Protein AF-A0A925WJX6-F1 (afdb_monomer_lite)

Sequence (73 aa):
GPMAITVLEEWGIRTCQDFGEIVFNMVEVGLLAKTEKDTRDDFQGGYAFEDAFRKPFLPQSKLVKPPRVVPQK

Secondary structure (DSSP, 8-state):
-THHHHHHHHTT--SHHHHHHHHHHHHHTTSS---TT--GGGGTT---HIIIIIGGGS-HHHHSPPP------

Radius of gyration: 19.03 Å; chains: 1; bounding box: 32×24×68 Å

Foldseek 3Di:
DQCPCVVCVVVVHFALLSVLVVQVVCVVVVVDPDDPPDDSCVSPPDDGCCVVRPPVPDDVVVVDDPPPPDDDD

Structure (mmCIF, N/CA/C/O backbone):
data_AF-A0A925WJX6-F1
#
_entry.id   AF-A0A925WJX6-F1
#
loop_
_atom_site.group_PDB
_atom_site.id
_atom_site.type_symbol
_atom_site.label_atom_id
_atom_site.label_alt_id
_atom_site.label_comp_id
_atom_site.label_asym_id
_atom_site.label_entity_id
_atom_site.label_seq_id
_atom_site.pdbx_PDB_ins_code
_atom_site.Cartn_x
_atom_site.Cartn_y
_atom_site.Cartn_z
_atom_site.occupancy
_atom_site.B_iso_or_equiv
_atom_site.auth_seq_id
_atom_site.auth_comp_id
_atom_site.auth_asym_id
_atom_site.auth_atom_id
_atom_site.pdbx_PDB_model_num
ATOM 1 N N . GLY A 1 1 ? 11.930 0.005 -3.271 1.00 81.12 1 GLY A N 1
ATOM 2 C CA . GLY A 1 1 ? 12.933 -0.448 -4.262 1.00 81.12 1 GLY A CA 1
ATOM 3 C C . GLY A 1 1 ? 12.335 -1.524 -5.153 1.00 81.12 1 GLY A C 1
ATOM 4 O O . GLY A 1 1 ? 11.215 -1.932 -4.868 1.00 81.12 1 GLY A O 1
ATOM 5 N N . PRO A 1 2 ? 13.049 -2.015 -6.180 1.00 90.19 2 PRO A N 1
ATOM 6 C CA . PRO A 1 2 ? 12.488 -2.884 -7.224 1.00 90.19 2 PRO A CA 1
ATOM 7 C C . PRO A 1 2 ? 11.919 -4.211 -6.724 1.00 90.19 2 PRO A C 1
ATOM 9 O O . PRO A 1 2 ? 10.992 -4.733 -7.326 1.00 90.19 2 PRO A O 1
ATOM 12 N N . MET A 1 3 ? 12.406 -4.714 -5.588 1.00 94.62 3 MET A N 1
ATOM 13 C CA . MET A 1 3 ? 11.880 -5.931 -4.958 1.00 94.62 3 MET A CA 1
ATOM 14 C C . MET A 1 3 ? 10.539 -5.733 -4.236 1.00 94.62 3 MET A C 1
ATOM 16 O O . MET A 1 3 ? 9.901 -6.717 -3.878 1.00 94.62 3 MET A O 1
ATOM 20 N N . ALA A 1 4 ? 10.102 -4.489 -4.001 1.00 94.81 4 ALA A N 1
ATOM 21 C CA . ALA A 1 4 ? 8.873 -4.223 -3.253 1.00 94.81 4 ALA A CA 1
ATOM 22 C C . ALA A 1 4 ? 7.639 -4.785 -3.969 1.00 94.81 4 ALA A C 1
ATOM 24 O O . ALA A 1 4 ? 6.793 -5.384 -3.319 1.00 94.81 4 ALA A O 1
ATOM 25 N N . ILE A 1 5 ? 7.573 -4.663 -5.301 1.00 94.50 5 ILE A N 1
ATOM 26 C CA . ILE A 1 5 ? 6.445 -5.192 -6.079 1.00 94.50 5 ILE A CA 1
ATOM 27 C C . ILE A 1 5 ? 6.339 -6.716 -5.957 1.00 94.50 5 ILE A C 1
ATOM 29 O O . ILE A 1 5 ? 5.251 -7.222 -5.733 1.00 94.50 5 ILE A O 1
ATOM 33 N N . THR A 1 6 ? 7.466 -7.436 -5.983 1.00 94.69 6 THR A N 1
ATOM 34 C CA . THR A 1 6 ? 7.486 -8.899 -5.842 1.00 94.69 6 THR A CA 1
ATOM 35 C C . THR A 1 6 ? 6.952 -9.349 -4.486 1.00 94.69 6 THR A C 1
ATOM 37 O O . THR A 1 6 ? 6.164 -10.282 -4.418 1.00 94.69 6 THR A O 1
ATOM 40 N N . VAL A 1 7 ? 7.357 -8.680 -3.402 1.00 96.00 7 VAL A N 1
ATOM 41 C CA . VAL A 1 7 ? 6.887 -9.025 -2.051 1.00 96.00 7 VAL A CA 1
ATOM 42 C C . VAL A 1 7 ? 5.398 -8.715 -1.891 1.00 96.00 7 VAL A C 1
ATOM 44 O O . VAL A 1 7 ? 4.665 -9.529 -1.341 1.00 96.00 7 VAL A O 1
ATOM 47 N N . LEU A 1 8 ? 4.944 -7.560 -2.388 1.00 95.94 8 LEU A N 1
ATOM 48 C CA . LEU A 1 8 ? 3.533 -7.175 -2.324 1.00 95.94 8 LEU A CA 1
ATOM 49 C C . LEU A 1 8 ? 2.652 -8.146 -3.121 1.00 95.94 8 LEU A C 1
ATOM 51 O O . LEU A 1 8 ? 1.635 -8.599 -2.603 1.00 95.94 8 LEU A O 1
ATOM 55 N N . GLU A 1 9 ? 3.074 -8.535 -4.327 1.00 95.25 9 GLU A N 1
ATOM 56 C CA . GLU A 1 9 ? 2.362 -9.517 -5.151 1.00 95.25 9 GLU A CA 1
ATOM 57 C C . GLU A 1 9 ? 2.281 -10.895 -4.485 1.00 95.25 9 GLU A C 1
ATOM 59 O O . GLU A 1 9 ? 1.217 -11.515 -4.519 1.00 95.25 9 GLU A O 1
ATOM 64 N N . GLU A 1 10 ? 3.361 -11.348 -3.841 1.00 96.75 10 GLU A N 1
ATOM 65 C CA . GLU A 1 10 ? 3.388 -12.607 -3.081 1.00 96.75 10 GLU A CA 1
ATOM 66 C C . GLU A 1 10 ? 2.405 -12.577 -1.901 1.00 96.75 10 GLU A C 1
ATOM 68 O O . GLU A 1 10 ? 1.767 -13.577 -1.582 1.00 96.75 10 GLU A O 1
ATOM 73 N N . TRP A 1 11 ? 2.216 -11.412 -1.278 1.00 95.94 11 TRP A N 1
ATOM 74 C CA . TRP A 1 11 ? 1.209 -11.207 -0.230 1.00 95.94 11 TRP A CA 1
ATOM 75 C C . TRP A 1 11 ? -0.208 -10.998 -0.782 1.00 95.94 11 TRP A C 1
ATOM 77 O O . TRP A 1 11 ? -1.152 -10.819 -0.015 1.00 95.94 11 TRP A O 1
ATOM 87 N N . GLY A 1 12 ? -0.377 -11.013 -2.107 1.00 96.00 12 GLY A N 1
ATOM 88 C CA . GLY A 1 12 ? -1.652 -10.788 -2.782 1.00 96.00 12 GLY A CA 1
ATOM 89 C C . GLY A 1 12 ? -2.050 -9.317 -2.932 1.00 96.00 12 GLY A C 1
ATOM 90 O O . GLY A 1 12 ? -3.141 -9.048 -3.431 1.00 96.00 12 GLY A O 1
ATOM 91 N N . ILE A 1 13 ? -1.176 -8.377 -2.564 1.00 96.81 13 ILE A N 1
ATOM 92 C CA . ILE A 1 13 ? -1.403 -6.928 -2.596 1.00 96.81 13 ILE A CA 1
ATOM 93 C C . ILE A 1 13 ? -0.981 -6.393 -3.966 1.00 96.81 13 ILE A C 1
ATOM 95 O O . ILE A 1 13 ? 0.201 -6.389 -4.311 1.00 96.81 13 ILE A O 1
ATOM 99 N N . ARG A 1 14 ? -1.939 -5.919 -4.763 1.00 95.56 14 ARG A N 1
ATOM 100 C CA . ARG A 1 14 ? -1.699 -5.467 -6.146 1.00 95.56 14 ARG A CA 1
ATOM 101 C C . ARG A 1 14 ? -1.946 -3.978 -6.337 1.00 95.56 14 ARG A C 1
ATOM 103 O O . ARG A 1 14 ? -1.461 -3.391 -7.303 1.00 95.56 14 ARG A O 1
ATOM 110 N N . THR A 1 15 ? -2.705 -3.379 -5.434 1.00 96.06 15 THR A N 1
ATOM 111 C CA . THR A 1 15 ? -3.157 -1.996 -5.517 1.00 96.06 15 THR A CA 1
ATOM 112 C C . THR A 1 15 ? -3.077 -1.308 -4.158 1.00 96.06 15 THR A C 1
ATOM 114 O O . THR A 1 15 ? -2.960 -1.957 -3.116 1.00 96.06 15 THR A O 1
ATOM 117 N N . CYS A 1 16 ? -3.146 0.025 -4.154 1.00 96.75 16 CYS A N 1
ATOM 118 C CA . CYS A 1 16 ? -3.240 0.792 -2.911 1.00 96.75 16 CYS A CA 1
ATOM 119 C C . CYS A 1 16 ? -4.484 0.401 -2.099 1.00 96.75 16 CYS A C 1
ATOM 121 O O . CYS A 1 16 ? -4.413 0.353 -0.874 1.00 96.75 16 CYS A O 1
ATOM 123 N N . GLN A 1 17 ? -5.585 0.059 -2.771 1.00 97.44 17 GLN A N 1
ATOM 124 C CA . GLN A 1 17 ? -6.837 -0.361 -2.150 1.00 97.44 17 GLN A CA 1
ATOM 125 C C . GLN A 1 17 ? -6.677 -1.658 -1.350 1.00 97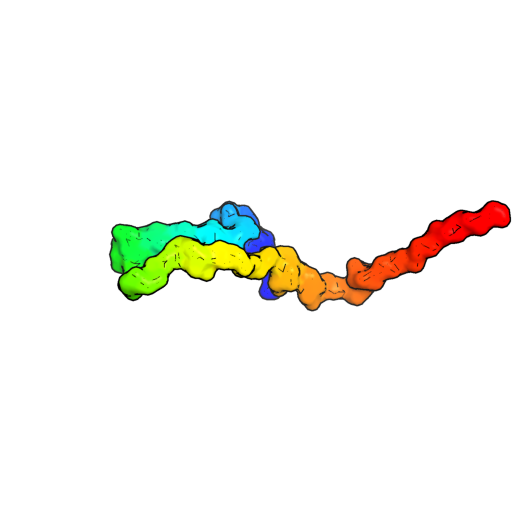.44 17 GLN A C 1
ATOM 127 O O . GLN A 1 17 ? -7.148 -1.728 -0.219 1.00 97.44 17 GLN A O 1
ATOM 132 N N . ASP A 1 18 ? -5.944 -2.644 -1.879 1.00 96.62 18 ASP A N 1
ATOM 133 C CA . ASP A 1 18 ? -5.671 -3.900 -1.160 1.00 96.62 18 ASP A CA 1
ATOM 134 C C . ASP A 1 18 ? -4.931 -3.639 0.162 1.00 96.62 18 ASP A C 1
ATOM 136 O O . ASP A 1 18 ? -5.181 -4.283 1.180 1.00 96.62 18 ASP A O 1
ATOM 140 N N . PHE A 1 19 ? -4.030 -2.654 0.162 1.00 94.88 19 PHE A N 1
ATOM 141 C CA . PHE A 1 19 ? -3.339 -2.224 1.374 1.00 94.88 19 PHE A CA 1
ATOM 142 C C . PHE A 1 19 ? -4.292 -1.533 2.361 1.00 94.88 19 PHE A C 1
ATOM 144 O O . PHE A 1 19 ? -4.202 -1.761 3.568 1.00 94.88 19 PHE A O 1
ATOM 151 N N . GLY A 1 20 ? -5.232 -0.732 1.853 1.00 96.00 20 GLY A N 1
ATOM 152 C CA . GLY A 1 20 ? -6.306 -0.133 2.645 1.00 96.00 20 GLY A CA 1
ATOM 153 C C . GLY A 1 20 ? -7.151 -1.180 3.366 1.00 96.00 20 GLY A C 1
ATOM 154 O O . GLY A 1 20 ? -7.375 -1.056 4.569 1.00 96.00 20 GLY A O 1
ATOM 155 N N . GLU A 1 21 ? -7.539 -2.261 2.686 1.00 97.06 21 GLU A N 1
ATOM 156 C CA . GLU A 1 21 ? -8.284 -3.358 3.320 1.00 97.06 21 GLU A CA 1
ATOM 157 C C . GLU A 1 21 ? -7.503 -4.002 4.470 1.00 97.06 21 GLU A C 1
ATOM 159 O O . GLU A 1 21 ? -8.067 -4.269 5.528 1.00 97.06 21 GLU A O 1
ATOM 164 N N . ILE A 1 22 ? -6.187 -4.186 4.326 1.00 96.06 22 ILE A N 1
ATOM 165 C CA . ILE A 1 22 ? -5.337 -4.704 5.409 1.00 96.06 22 ILE A CA 1
ATOM 166 C C . ILE A 1 22 ? -5.356 -3.768 6.627 1.00 96.06 22 ILE A C 1
ATOM 168 O O . ILE A 1 22 ? -5.515 -4.232 7.759 1.00 96.06 22 ILE A O 1
ATOM 172 N N . VAL A 1 23 ? -5.217 -2.457 6.409 1.00 96.25 23 VAL A N 1
ATOM 173 C CA . VAL A 1 23 ? -5.273 -1.450 7.482 1.00 96.25 23 VAL A CA 1
ATOM 174 C C . VAL A 1 23 ? -6.630 -1.477 8.179 1.00 96.25 23 VAL A C 1
ATOM 176 O O . VAL A 1 23 ? -6.685 -1.533 9.407 1.00 96.25 23 VAL A O 1
ATOM 179 N N . PHE A 1 24 ? -7.726 -1.498 7.422 1.00 96.94 24 PHE A N 1
ATOM 180 C CA . PHE A 1 24 ? -9.066 -1.509 8.003 1.00 96.94 24 PHE A CA 1
ATOM 181 C C . PHE A 1 24 ? -9.404 -2.826 8.706 1.00 96.94 24 PHE A C 1
ATOM 183 O O . PHE A 1 24 ? -10.020 -2.783 9.768 1.00 96.94 24 PHE A O 1
ATOM 190 N N . ASN A 1 25 ? -8.918 -3.970 8.222 1.00 97.12 25 ASN A N 1
ATOM 191 C CA . ASN A 1 25 ? -9.023 -5.238 8.948 1.00 97.12 25 ASN A CA 1
ATOM 192 C C . ASN A 1 25 ? -8.324 -5.154 10.313 1.00 97.12 25 ASN A C 1
ATOM 194 O O . ASN A 1 25 ? -8.855 -5.632 11.313 1.00 97.12 25 ASN A O 1
ATOM 198 N N . MET A 1 26 ? -7.157 -4.502 10.387 1.00 97.69 26 MET A N 1
ATOM 199 C CA . MET A 1 26 ? -6.467 -4.262 11.660 1.00 97.69 26 MET A CA 1
ATOM 200 C C . MET A 1 26 ? -7.229 -3.298 12.580 1.00 97.69 26 MET A C 1
ATOM 202 O O . MET A 1 26 ? -7.183 -3.458 13.801 1.00 97.69 26 MET A O 1
ATOM 206 N N . VAL A 1 27 ? -7.951 -2.321 12.026 1.00 96.94 27 VAL A N 1
ATOM 207 C CA . VAL A 1 27 ? -8.844 -1.451 12.807 1.00 96.94 27 VAL A CA 1
ATOM 208 C C . VAL A 1 27 ? -10.021 -2.244 13.378 1.00 96.94 27 VAL A C 1
ATOM 210 O O . VAL A 1 27 ? -10.354 -2.091 14.550 1.00 96.94 27 VAL A O 1
ATOM 213 N N . GLU A 1 28 ? -10.632 -3.121 12.582 1.00 95.88 28 GLU A N 1
ATOM 214 C CA . GLU A 1 28 ? -11.792 -3.925 12.990 1.00 95.88 28 GLU A CA 1
ATOM 215 C C . GLU A 1 28 ? -11.476 -4.884 14.143 1.00 95.88 28 GLU A C 1
ATOM 217 O O . GLU A 1 28 ? -12.303 -5.064 15.036 1.00 95.88 28 GLU A O 1
ATOM 222 N N . VAL A 1 29 ? -10.264 -5.445 14.177 1.00 97.50 29 VAL A N 1
ATOM 223 C CA . VAL A 1 29 ? -9.802 -6.294 15.291 1.00 97.50 29 VAL A CA 1
ATOM 224 C C . VAL A 1 29 ? -9.204 -5.500 16.462 1.00 97.50 29 VAL A C 1
ATOM 226 O O . VAL A 1 29 ? -8.702 -6.095 17.414 1.00 97.50 29 VAL A O 1
ATOM 229 N N . GLY A 1 30 ? -9.235 -4.164 16.407 1.00 96.19 30 GLY A N 1
ATOM 230 C CA . GLY A 1 30 ? -8.752 -3.281 17.472 1.00 96.19 30 GLY A CA 1
ATOM 231 C C . GLY A 1 30 ? -7.228 -3.189 17.602 1.00 96.19 30 GLY A C 1
ATOM 232 O O . GLY A 1 30 ? -6.739 -2.693 18.615 1.00 96.19 30 GLY A O 1
ATOM 233 N N . LEU A 1 31 ? -6.468 -3.652 16.602 1.00 97.44 31 LEU A N 1
ATOM 234 C CA . LEU A 1 31 ? -5.008 -3.494 16.554 1.00 97.44 31 LEU A CA 1
ATOM 235 C C . LEU A 1 31 ? -4.597 -2.071 16.160 1.00 97.44 31 LEU A C 1
ATOM 237 O O . LEU A 1 31 ? -3.557 -1.587 16.604 1.00 97.44 31 LEU A O 1
ATOM 241 N N . LEU A 1 32 ? -5.403 -1.408 15.330 1.00 96.94 32 LEU A N 1
ATOM 242 C CA . LEU A 1 32 ? -5.223 -0.012 14.936 1.00 96.94 32 LEU A CA 1
ATOM 243 C C . LEU A 1 32 ? -6.435 0.827 15.344 1.00 96.94 32 LEU A C 1
ATOM 245 O O . LEU A 1 32 ? -7.558 0.336 15.427 1.00 96.94 32 LEU A O 1
ATOM 249 N N . ALA A 1 33 ? -6.204 2.118 15.569 1.00 95.62 33 ALA A N 1
ATOM 250 C CA . ALA A 1 33 ? -7.266 3.099 15.746 1.00 95.62 33 ALA A CA 1
ATOM 251 C C . ALA A 1 33 ? -7.483 3.868 14.438 1.00 95.62 33 ALA A C 1
ATOM 253 O O . ALA A 1 33 ? -6.524 4.143 13.717 1.00 95.62 33 ALA A O 1
ATOM 254 N N . LYS A 1 34 ? -8.733 4.250 14.168 1.00 95.75 34 LYS A N 1
ATOM 255 C CA . LYS A 1 34 ? -9.092 5.175 13.088 1.00 95.75 34 LYS A CA 1
ATOM 256 C C . LYS A 1 34 ? -9.710 6.448 13.654 1.00 95.75 34 LYS A C 1
ATOM 2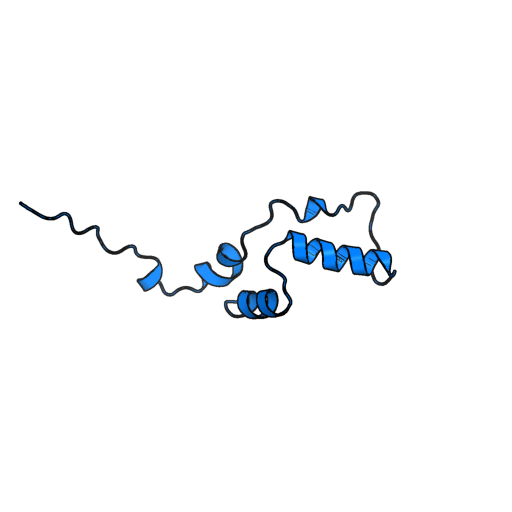58 O O . LYS A 1 34 ? -10.297 6.429 14.736 1.00 95.75 34 LYS A O 1
ATOM 263 N N . THR A 1 35 ? -9.626 7.533 12.903 1.00 95.94 35 THR A N 1
ATOM 264 C CA . THR A 1 35 ? -10.423 8.740 13.117 1.00 95.94 35 THR A CA 1
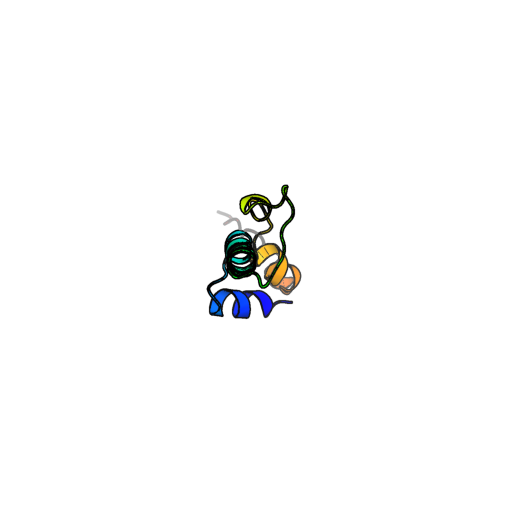ATOM 265 C C . THR A 1 35 ? -11.777 8.628 12.408 1.00 95.94 35 THR A C 1
ATOM 267 O O . THR A 1 35 ? -12.008 7.729 11.600 1.00 95.94 35 THR A O 1
ATOM 270 N N . GLU A 1 36 ? -12.696 9.553 12.694 1.00 93.00 36 GLU A N 1
ATOM 271 C CA . GLU A 1 36 ? -14.014 9.604 12.037 1.00 93.00 36 GLU A CA 1
ATOM 272 C C . GLU A 1 36 ? -13.936 9.886 10.530 1.00 93.00 36 GLU A C 1
ATOM 274 O O . GLU A 1 36 ? -14.887 9.607 9.804 1.00 93.00 36 GLU A O 1
ATOM 279 N N . LYS A 1 37 ? -12.819 10.456 10.067 1.00 95.50 37 LYS A N 1
ATOM 280 C CA . LYS A 1 37 ? -12.619 10.853 8.671 1.00 95.50 37 LYS A CA 1
ATOM 281 C C . LYS A 1 37 ? -11.924 9.786 7.836 1.00 95.50 37 LYS A C 1
ATOM 283 O O . LYS A 1 37 ? -11.989 9.886 6.619 1.00 95.50 37 LYS A O 1
ATOM 288 N N . ASP A 1 38 ? -11.285 8.806 8.472 1.00 95.69 38 ASP A N 1
ATOM 289 C CA . ASP A 1 38 ? -10.545 7.773 7.755 1.00 95.69 38 ASP A CA 1
ATOM 290 C C . ASP A 1 38 ? -11.522 6.795 7.095 1.00 95.69 38 ASP A C 1
ATOM 292 O O . ASP A 1 38 ? -12.375 6.174 7.746 1.00 95.69 38 ASP A O 1
ATOM 296 N N . THR A 1 39 ? -11.365 6.626 5.788 1.00 95.81 39 THR A N 1
ATOM 297 C CA . THR A 1 39 ? -12.186 5.761 4.946 1.00 95.81 39 THR A CA 1
ATOM 298 C C . THR A 1 39 ? -11.319 4.837 4.096 1.00 95.81 39 THR A C 1
ATOM 300 O O . THR A 1 39 ? -10.153 5.106 3.821 1.00 95.81 39 THR A O 1
ATOM 303 N N . ARG A 1 40 ? -11.896 3.720 3.638 1.00 95.06 40 ARG A N 1
ATOM 304 C CA . ARG A 1 40 ? -11.231 2.846 2.653 1.00 95.06 40 ARG A CA 1
ATOM 305 C C . ARG A 1 40 ? -10.940 3.594 1.346 1.00 95.06 40 ARG A C 1
ATOM 307 O O . ARG A 1 40 ? -9.970 3.283 0.659 1.00 95.06 40 ARG A O 1
ATOM 314 N N . ASP A 1 41 ? -11.738 4.616 1.047 1.00 96.00 41 ASP A N 1
ATOM 315 C CA . ASP A 1 41 ? -11.613 5.443 -0.151 1.00 96.00 41 ASP A CA 1
ATOM 316 C C . ASP A 1 41 ? -10.343 6.300 -0.148 1.00 96.00 41 ASP A C 1
ATOM 318 O O . ASP A 1 41 ? -9.856 6.647 -1.221 1.00 96.00 41 ASP A O 1
ATOM 322 N N . ASP A 1 42 ? -9.729 6.537 1.015 1.00 95.31 42 ASP A N 1
ATOM 323 C CA . ASP A 1 42 ? -8.435 7.225 1.119 1.00 95.31 42 ASP A CA 1
ATOM 324 C C . ASP A 1 42 ? -7.300 6.454 0.419 1.00 95.31 42 ASP A C 1
ATOM 326 O O . ASP A 1 42 ? -6.255 7.016 0.091 1.00 95.31 42 ASP A O 1
ATOM 330 N N . PHE A 1 43 ? -7.513 5.161 0.155 1.00 95.38 43 PHE A N 1
ATOM 331 C CA . PHE A 1 43 ? -6.596 4.298 -0.584 1.00 95.38 43 PHE A CA 1
ATOM 332 C C . PHE A 1 43 ? -6.964 4.161 -2.071 1.00 95.38 43 PHE A C 1
ATOM 334 O O . PHE A 1 43 ? -6.234 3.516 -2.832 1.00 95.38 43 PHE A O 1
ATOM 341 N N . GLN A 1 44 ? -8.074 4.761 -2.515 1.00 94.38 44 GLN A N 1
ATOM 342 C CA . GLN A 1 44 ? -8.448 4.810 -3.925 1.00 94.38 44 GLN A CA 1
ATOM 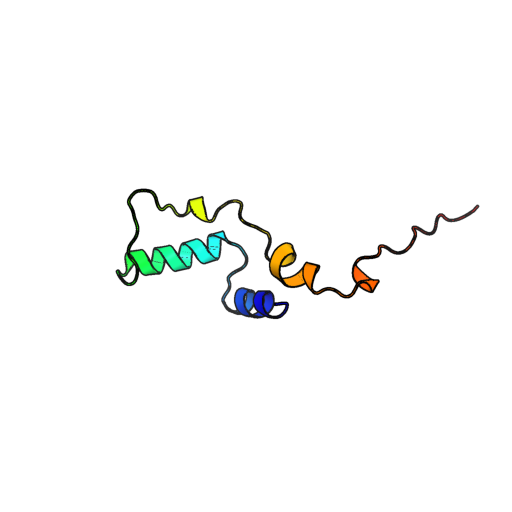343 C C . GLN A 1 44 ? -7.677 5.901 -4.673 1.00 94.38 44 GLN A C 1
ATOM 345 O O . GLN A 1 44 ? -7.337 6.949 -4.135 1.00 94.38 44 GLN A O 1
ATOM 350 N N . GLY A 1 45 ? -7.399 5.660 -5.957 1.00 90.25 45 GLY A N 1
ATOM 351 C CA . GLY A 1 45 ? -6.727 6.651 -6.808 1.00 90.25 45 GLY A CA 1
ATOM 352 C C . GLY A 1 45 ? -5.257 6.905 -6.453 1.00 90.25 45 GLY A C 1
ATOM 353 O O . GLY A 1 45 ? -4.681 7.885 -6.921 1.00 90.25 45 GLY A O 1
ATOM 354 N N . GLY A 1 46 ? -4.647 6.027 -5.650 1.00 92.56 46 GLY A N 1
ATOM 355 C CA . GLY A 1 46 ? -3.210 6.028 -5.400 1.00 92.56 46 GLY A CA 1
ATOM 356 C C . GLY A 1 46 ? -2.381 5.746 -6.661 1.00 92.56 46 GLY A C 1
ATOM 357 O O . GLY A 1 46 ? -2.882 5.660 -7.783 1.00 92.56 46 GLY A O 1
ATOM 358 N N . TYR A 1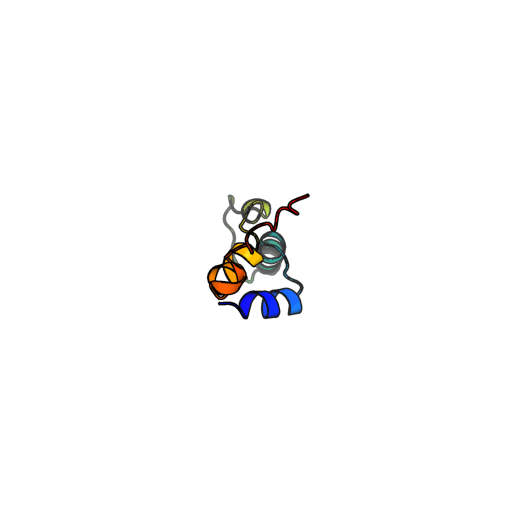 47 ? -1.071 5.597 -6.486 1.00 92.75 47 TYR A N 1
ATOM 359 C CA . TYR A 1 47 ? -0.165 5.328 -7.602 1.00 92.75 47 TYR A CA 1
ATOM 360 C C . TYR A 1 47 ? -0.199 3.856 -8.032 1.00 92.75 47 TYR A C 1
ATOM 362 O O . TYR A 1 47 ? -0.404 2.948 -7.226 1.00 92.75 47 TYR A O 1
ATOM 370 N N . ALA A 1 48 ? 0.099 3.597 -9.307 1.00 93.94 48 ALA A N 1
ATOM 371 C CA . ALA A 1 48 ? 0.357 2.236 -9.757 1.00 93.94 48 ALA A CA 1
ATOM 372 C C . ALA A 1 48 ? 1.700 1.744 -9.194 1.00 93.94 48 ALA A C 1
ATOM 374 O O . ALA A 1 48 ? 2.718 2.436 -9.269 1.00 93.94 48 ALA A O 1
ATOM 375 N N . PHE A 1 49 ? 1.735 0.522 -8.667 1.00 94.44 49 PHE A N 1
ATOM 376 C CA . PHE A 1 49 ? 2.948 -0.054 -8.071 1.00 94.44 49 PHE A CA 1
ATOM 377 C C . PHE A 1 49 ? 4.110 -0.155 -9.065 1.00 94.44 49 PHE A C 1
ATOM 379 O O . PHE A 1 49 ? 5.262 0.061 -8.699 1.00 94.44 49 PHE A O 1
ATOM 386 N N . GLU A 1 50 ? 3.812 -0.399 -10.340 1.00 92.50 50 GLU A N 1
ATOM 387 C CA . GLU A 1 50 ? 4.786 -0.348 -11.434 1.00 92.50 50 GLU A CA 1
ATOM 388 C C . GLU A 1 50 ? 5.477 1.024 -11.542 1.00 92.50 50 GLU A C 1
ATOM 390 O O . GLU A 1 50 ? 6.701 1.096 -11.693 1.00 92.50 50 GLU A O 1
ATOM 395 N N . ASP A 1 51 ? 4.720 2.117 -11.400 1.00 93.75 51 ASP A N 1
ATOM 396 C CA . ASP A 1 51 ? 5.243 3.485 -11.485 1.00 93.75 51 ASP A CA 1
ATOM 397 C C . ASP A 1 51 ? 6.144 3.842 -10.305 1.00 93.75 51 ASP A C 1
ATOM 399 O O . ASP A 1 51 ? 7.160 4.508 -10.492 1.00 93.75 51 ASP A O 1
ATOM 403 N N . ALA A 1 52 ? 5.802 3.385 -9.101 1.00 93.31 52 ALA A N 1
ATOM 404 C CA . ALA A 1 52 ? 6.554 3.713 -7.893 1.00 93.31 52 ALA A CA 1
ATOM 405 C C . ALA A 1 52 ? 7.733 2.766 -7.638 1.00 93.31 52 ALA A C 1
ATOM 407 O O . ALA A 1 52 ? 8.804 3.194 -7.202 1.00 93.31 52 ALA A O 1
ATOM 408 N N . PHE A 1 53 ? 7.553 1.468 -7.888 1.00 93.94 53 PHE A N 1
ATOM 409 C CA . PHE A 1 53 ? 8.501 0.446 -7.456 1.00 93.94 53 PHE A CA 1
ATOM 410 C C . PHE A 1 53 ? 9.332 -0.137 -8.585 1.00 93.94 53 PHE A C 1
ATOM 412 O O . PHE A 1 53 ? 10.406 -0.647 -8.288 1.00 93.94 53 PHE A O 1
ATOM 419 N N . ARG A 1 54 ? 8.917 -0.040 -9.855 1.00 91.19 54 ARG A N 1
ATOM 420 C CA . ARG A 1 54 ? 9.658 -0.657 -10.965 1.00 91.19 54 ARG A CA 1
ATOM 421 C C . ARG A 1 54 ? 10.277 0.353 -11.915 1.00 91.19 54 ARG A C 1
ATOM 423 O O . ARG A 1 54 ? 11.497 0.355 -12.070 1.00 91.19 54 ARG A O 1
ATOM 430 N N . LYS A 1 55 ? 9.469 1.222 -12.530 1.00 91.94 55 LYS A N 1
ATOM 431 C CA . LYS A 1 55 ? 9.926 2.182 -13.553 1.00 91.94 55 LYS A CA 1
ATOM 432 C C . LYS A 1 55 ? 11.126 3.034 -13.119 1.00 91.94 55 LYS A C 1
ATOM 434 O O . LYS A 1 55 ? 12.050 3.143 -13.925 1.00 91.94 55 LYS A O 1
ATOM 439 N N . PRO A 1 56 ? 11.197 3.562 -11.880 1.00 92.75 56 PRO A N 1
ATOM 440 C CA . PRO A 1 56 ? 12.324 4.389 -11.445 1.00 92.75 56 PRO A CA 1
ATOM 441 C C . PRO A 1 56 ? 13.650 3.625 -11.358 1.00 92.75 56 PRO A C 1
ATOM 443 O O . PRO A 1 56 ? 14.712 4.237 -11.305 1.00 92.75 56 PRO A O 1
ATOM 446 N N . PHE A 1 57 ? 13.595 2.292 -11.341 1.00 91.56 57 PHE A N 1
ATOM 447 C CA . PHE A 1 57 ? 14.748 1.408 -11.181 1.00 91.56 57 PHE A CA 1
ATOM 448 C C . PHE A 1 57 ? 15.094 0.646 -12.467 1.00 91.56 57 PHE A C 1
ATOM 450 O O . PHE A 1 57 ? 16.006 -0.183 -12.466 1.00 91.56 57 PHE A O 1
ATOM 457 N N . LEU A 1 58 ? 14.381 0.898 -13.571 1.00 90.50 58 LEU A N 1
ATOM 458 C CA . LEU A 1 58 ? 14.739 0.336 -14.868 1.00 90.50 58 LEU A CA 1
ATOM 459 C C . LEU A 1 58 ? 16.015 1.008 -15.403 1.00 90.50 58 LEU A C 1
ATOM 461 O O . LEU A 1 58 ? 16.170 2.225 -15.287 1.00 90.50 58 LEU A O 1
ATOM 465 N N . PRO A 1 59 ? 16.923 0.249 -16.044 1.00 91.19 59 PRO A N 1
ATOM 466 C CA . PRO A 1 59 ? 18.078 0.839 -16.705 1.00 91.19 59 PRO A CA 1
ATOM 467 C C . PRO A 1 59 ? 17.622 1.740 -17.859 1.00 91.19 59 PRO A C 1
ATOM 469 O O . PRO A 1 59 ? 16.627 1.450 -18.529 1.00 91.19 59 PRO A O 1
ATOM 472 N N . GLN A 1 60 ? 18.390 2.794 -18.152 1.00 86.38 60 GLN A N 1
ATOM 473 C CA . GLN A 1 60 ? 18.047 3.746 -19.217 1.00 86.38 60 GLN A CA 1
ATOM 474 C C . GLN A 1 60 ? 17.820 3.078 -20.580 1.00 86.38 60 GLN A C 1
ATOM 476 O O . GLN A 1 60 ? 16.936 3.498 -21.323 1.00 86.38 60 GLN A O 1
ATOM 481 N N . SER A 1 61 ? 18.532 1.988 -20.880 1.00 88.19 61 SER A N 1
ATOM 482 C CA . SER A 1 61 ? 18.350 1.208 -22.113 1.00 88.19 61 SER A CA 1
ATOM 483 C C . SER A 1 61 ? 16.929 0.668 -22.308 1.00 88.19 61 SER A C 1
ATOM 485 O O . SER A 1 61 ? 16.526 0.429 -23.440 1.00 88.19 61 SER A O 1
ATOM 487 N N . LYS A 1 62 ? 16.158 0.491 -21.227 1.00 81.06 62 LYS A N 1
ATOM 488 C CA . LYS A 1 62 ? 14.752 0.065 -21.276 1.00 81.06 62 LYS A CA 1
ATOM 489 C C . LYS A 1 62 ? 13.750 1.222 -21.247 1.00 81.06 62 LYS A C 1
ATOM 491 O O . LYS A 1 62 ? 12.570 0.990 -21.489 1.00 81.06 62 LYS A O 1
ATOM 496 N N . LEU A 1 63 ? 14.199 2.445 -20.962 1.00 75.88 63 LEU A N 1
ATOM 497 C CA . LEU A 1 63 ? 13.367 3.655 -20.976 1.00 75.88 63 LEU A CA 1
ATOM 498 C C . LEU A 1 63 ? 13.391 4.350 -22.347 1.00 75.88 63 LEU A C 1
ATOM 500 O O . LEU A 1 63 ? 12.408 4.978 -22.742 1.00 75.88 63 LEU A O 1
ATOM 504 N N . VAL A 1 64 ? 14.489 4.213 -23.096 1.00 71.88 64 VAL A N 1
ATOM 505 C CA . VAL A 1 64 ? 14.607 4.729 -24.465 1.00 71.88 64 VAL A CA 1
ATOM 506 C C . VAL A 1 64 ? 13.858 3.794 -25.418 1.00 71.88 64 VAL A C 1
ATOM 508 O O . VAL A 1 64 ? 14.285 2.669 -25.669 1.00 71.88 64 VAL A O 1
ATOM 511 N N . LYS A 1 65 ? 12.723 4.249 -25.964 1.00 62.25 65 LYS A N 1
ATOM 512 C CA . LYS A 1 65 ? 12.041 3.534 -27.055 1.00 62.25 65 LYS A CA 1
ATOM 513 C C . LYS A 1 65 ? 13.006 3.442 -28.248 1.00 62.25 65 LYS A C 1
ATOM 515 O O . LYS A 1 65 ? 13.563 4.478 -28.617 1.00 62.25 65 LYS A O 1
ATOM 520 N N . PRO A 1 66 ? 13.207 2.262 -28.865 1.00 57.22 66 PRO A N 1
ATOM 521 C CA . PRO A 1 66 ? 14.026 2.176 -30.066 1.00 57.22 66 PRO A CA 1
ATOM 522 C C . PRO A 1 66 ? 13.450 3.119 -31.134 1.00 57.22 66 PRO A C 1
ATOM 524 O O . PRO A 1 66 ? 12.222 3.261 -31.213 1.00 57.22 66 PRO A O 1
ATOM 527 N N . PRO A 1 67 ? 14.298 3.790 -31.936 1.00 65.19 67 PRO A N 1
ATOM 528 C CA . PRO A 1 67 ? 13.814 4.634 -33.016 1.00 65.19 67 PRO A CA 1
ATOM 529 C C . PRO A 1 67 ? 12.907 3.788 -33.909 1.00 65.19 67 PRO A C 1
ATOM 531 O O . PRO A 1 67 ? 13.264 2.679 -34.309 1.00 65.19 67 PRO A O 1
ATOM 534 N N . ARG A 1 68 ? 11.699 4.293 -34.173 1.00 64.88 68 ARG A N 1
ATOM 535 C CA . ARG A 1 68 ? 10.741 3.644 -35.067 1.00 64.88 68 ARG A CA 1
ATOM 536 C C . ARG A 1 68 ? 11.405 3.542 -36.437 1.00 64.88 68 ARG A C 1
ATOM 538 O O . ARG A 1 68 ? 11.520 4.549 -37.129 1.00 64.88 68 ARG A O 1
ATOM 545 N N . VAL A 1 69 ? 11.866 2.349 -36.806 1.00 68.75 69 VAL A N 1
ATOM 546 C CA . VAL A 1 69 ? 12.393 2.088 -38.147 1.00 68.75 69 VAL A CA 1
ATOM 547 C C . VAL A 1 69 ? 11.221 2.258 -39.107 1.00 68.75 69 VAL A C 1
ATOM 549 O O . VAL A 1 69 ? 10.300 1.443 -39.129 1.00 68.75 69 VAL A O 1
ATOM 552 N N . VAL A 1 70 ? 11.201 3.375 -39.831 1.00 73.38 70 VAL A N 1
ATOM 553 C CA . VAL A 1 70 ? 10.246 3.601 -40.915 1.00 73.38 70 VAL A CA 1
ATOM 554 C C . VAL A 1 70 ? 10.794 2.834 -42.120 1.00 73.38 70 VAL A C 1
ATOM 556 O O . VAL A 1 70 ? 11.926 3.117 -42.517 1.00 73.38 70 VAL A O 1
ATOM 559 N N . PRO A 1 71 ? 10.071 1.854 -42.692 1.00 63.88 71 PRO A N 1
ATOM 560 C CA . PRO A 1 71 ? 10.542 1.171 -43.890 1.00 63.88 71 PRO A CA 1
ATOM 561 C C . PRO A 1 71 ? 10.603 2.188 -45.034 1.00 63.88 71 PRO A C 1
ATOM 563 O O . PRO A 1 71 ? 9.571 2.745 -45.416 1.00 63.88 71 PRO A O 1
ATOM 566 N N . GLN A 1 72 ? 11.802 2.466 -45.550 1.00 64.31 72 GLN A N 1
ATOM 567 C CA . GLN A 1 72 ? 11.955 3.187 -46.812 1.00 64.31 72 GLN A CA 1
ATOM 568 C C . GLN A 1 72 ? 11.544 2.232 -47.939 1.00 64.31 72 GLN A C 1
ATOM 570 O O . GLN A 1 72 ? 12.028 1.101 -47.997 1.00 64.31 72 GLN A O 1
ATOM 575 N N . LYS A 1 73 ? 10.578 2.671 -48.751 1.00 59.84 73 LYS A N 1
ATOM 576 C CA . LYS A 1 73 ? 10.226 2.037 -50.025 1.00 59.84 73 LYS A CA 1
ATOM 577 C C . LYS A 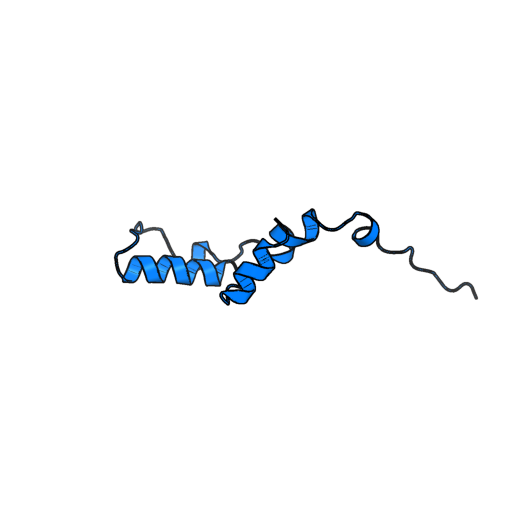1 73 ? 11.320 2.277 -51.054 1.00 59.84 73 LYS A C 1
ATOM 579 O O . LYS A 1 73 ? 11.918 3.374 -50.994 1.00 59.84 73 LYS A O 1
#

pLDDT: mean 90.01, std 10.74, range [57.22, 97.69]